Protein AF-A0AAJ0B280-F1 (afdb_monomer)

Radius of gyration: 24.56 Å; Cα contacts (8 Å, |Δi|>4): 129; chains: 1; bounding box: 54×29×67 Å

Sequence (164 aa):
SANGAEIEMPSINLYTNMPADARSTISKLAGASEPRKMYHMLPDRTLVAWSQRQIQGLANQFRAAHPEAAMSVVRPTRWEDLYDYFDAHDLWYKGAWNLWQLVLCICDQNDVEAADQNMSMWEVVYDWTYKWLTHATNRQKLFDWDTVSDIVTIFTPEDWKDVG

Secondary structure (DSSP, 8-state):
-------PPPPTHHHH---TT---HHHHHTT-SSPPP--SSPPP--PPPPPHHHHHHHHHHHHHH-HHHHHTPPPPSSGGGGGGT--HHHIIIIIHHHHHHHHHHHHHHHHHHHHHHHHHHHHHHHHHHHHHTTSHHHHHHHHT--SSS-GGGG--HHHHHHH-

Structure (mmCIF, N/CA/C/O backbone):
data_AF-A0AAJ0B280-F1
#
_entry.id   AF-A0AAJ0B280-F1
#
loop_
_atom_site.group_PDB
_atom_site.id
_atom_site.type_symbol
_atom_site.label_atom_id
_atom_site.label_alt_id
_atom_site.label_comp_id
_atom_site.label_asym_id
_atom_site.label_entity_id
_atom_site.label_seq_id
_atom_site.pdbx_PDB_ins_code
_atom_site.Cartn_x
_atom_site.Cartn_y
_atom_site.Cartn_z
_atom_site.occupancy
_atom_site.B_iso_or_equiv
_atom_site.auth_seq_id
_atom_site.auth_comp_id
_atom_site.auth_asym_id
_atom_site.auth_atom_id
_atom_site.pdbx_PDB_model_num
ATOM 1 N N . SER A 1 1 ? 10.876 -5.785 13.680 1.00 33.38 1 SER A N 1
ATOM 2 C CA . SER A 1 1 ? 11.445 -7.047 13.168 1.00 33.38 1 SER A CA 1
ATOM 3 C C . SER A 1 1 ? 10.653 -7.439 11.937 1.00 33.38 1 SER A C 1
ATOM 5 O O . SER A 1 1 ? 9.463 -7.692 12.051 1.00 33.38 1 SER A O 1
ATOM 7 N N . ALA A 1 2 ? 11.259 -7.373 10.752 1.00 38.62 2 ALA A N 1
ATOM 8 C CA . ALA A 1 2 ? 10.594 -7.779 9.516 1.00 38.62 2 ALA A CA 1
ATOM 9 C C . ALA A 1 2 ? 10.632 -9.310 9.421 1.00 38.62 2 ALA A C 1
ATOM 11 O O . ALA A 1 2 ? 11.701 -9.905 9.550 1.00 38.62 2 ALA A O 1
ATOM 12 N N . ASN A 1 3 ? 9.467 -9.936 9.263 1.00 42.66 3 ASN A N 1
ATOM 13 C CA . ASN A 1 3 ? 9.348 -11.374 9.048 1.00 42.66 3 ASN A CA 1
ATOM 14 C C . ASN A 1 3 ? 10.131 -11.763 7.786 1.00 42.66 3 ASN A C 1
ATOM 16 O O . ASN A 1 3 ? 9.897 -11.208 6.714 1.00 42.66 3 ASN A O 1
ATOM 20 N N . GLY A 1 4 ? 11.078 -12.688 7.949 1.00 41.88 4 GLY A N 1
ATOM 21 C CA . GLY A 1 4 ? 12.048 -13.127 6.948 1.00 41.88 4 GLY A CA 1
ATOM 22 C C . GLY A 1 4 ? 11.453 -13.985 5.835 1.00 41.88 4 GLY A C 1
ATOM 23 O O . GLY A 1 4 ? 11.849 -15.133 5.668 1.00 41.88 4 GLY A O 1
ATOM 24 N N . ALA A 1 5 ? 10.515 -13.437 5.069 1.00 47.62 5 ALA A N 1
ATOM 25 C CA . ALA A 1 5 ? 10.242 -13.949 3.737 1.00 47.62 5 ALA A CA 1
ATOM 26 C C . ALA A 1 5 ? 11.337 -13.401 2.811 1.00 47.62 5 ALA A C 1
ATOM 28 O O . ALA A 1 5 ? 11.322 -12.222 2.453 1.00 47.62 5 ALA A O 1
ATOM 29 N N . GLU A 1 6 ? 12.322 -14.233 2.472 1.00 55.28 6 GLU A N 1
ATOM 30 C CA . GLU A 1 6 ? 13.218 -13.945 1.354 1.00 55.28 6 GLU A CA 1
ATOM 31 C C . GLU A 1 6 ? 12.371 -13.926 0.083 1.00 55.28 6 GLU A C 1
ATOM 33 O O . GLU A 1 6 ? 12.016 -14.962 -0.474 1.00 55.28 6 GLU A O 1
ATOM 38 N N . ILE A 1 7 ? 11.978 -12.732 -0.349 1.00 58.75 7 ILE A N 1
ATOM 39 C CA . ILE A 1 7 ? 11.394 -12.567 -1.670 1.00 58.75 7 ILE A CA 1
ATOM 40 C C . ILE A 1 7 ? 12.566 -12.646 -2.642 1.00 58.75 7 ILE A C 1
ATOM 42 O O . ILE A 1 7 ? 13.389 -11.729 -2.706 1.00 58.75 7 ILE A O 1
ATOM 46 N N . GLU A 1 8 ? 12.659 -13.766 -3.357 1.00 74.94 8 GLU A N 1
ATOM 47 C CA . GLU A 1 8 ? 13.652 -13.962 -4.411 1.00 74.94 8 GLU A CA 1
ATOM 48 C C . GLU A 1 8 ? 13.629 -12.789 -5.395 1.00 74.94 8 GLU A C 1
ATOM 50 O O . GLU A 1 8 ? 12.595 -12.158 -5.609 1.00 74.94 8 GLU A O 1
ATOM 55 N N . MET A 1 9 ? 14.766 -12.482 -6.019 1.00 78.44 9 MET A N 1
ATOM 56 C CA . MET A 1 9 ? 14.812 -11.457 -7.063 1.00 78.44 9 MET A CA 1
ATOM 57 C C . MET A 1 9 ? 13.775 -11.764 -8.158 1.00 78.44 9 MET A C 1
ATOM 59 O O . MET A 1 9 ? 13.641 -12.919 -8.568 1.00 78.44 9 MET A O 1
ATOM 63 N N . PRO A 1 10 ? 13.060 -10.750 -8.674 1.00 83.56 10 PRO A N 1
ATOM 64 C CA . PRO A 1 10 ? 12.053 -10.969 -9.698 1.00 83.56 10 PRO A CA 1
ATOM 65 C C . PRO A 1 10 ? 12.690 -11.569 -10.953 1.00 83.56 10 PRO A C 1
ATOM 67 O O . PRO A 1 10 ? 13.669 -11.042 -11.488 1.00 83.56 10 PRO A O 1
ATOM 70 N N . SER A 1 11 ? 12.105 -12.662 -11.441 1.00 87.06 11 SER A N 1
ATOM 71 C CA . SER A 1 11 ? 12.492 -13.264 -12.716 1.00 87.06 11 SER A CA 1
ATOM 72 C C . SER A 1 11 ? 12.283 -12.279 -13.866 1.00 87.06 11 SER A C 1
ATOM 74 O O . SER A 1 11 ? 11.371 -11.452 -13.842 1.00 87.06 11 SER A O 1
ATOM 76 N N . ILE A 1 12 ? 13.074 -12.424 -14.932 1.00 86.44 12 ILE A N 1
ATOM 77 C CA . ILE A 1 12 ? 12.909 -11.659 -16.175 1.00 86.44 12 ILE A CA 1
ATOM 78 C C . ILE A 1 12 ? 11.482 -11.772 -16.745 1.00 86.44 12 ILE A C 1
ATOM 80 O O . ILE A 1 12 ? 10.974 -10.830 -17.354 1.00 86.44 12 ILE A O 1
ATOM 84 N N . ASN A 1 13 ? 10.814 -12.900 -16.478 1.00 89.50 13 ASN A N 1
ATOM 85 C CA . ASN A 1 13 ? 9.441 -13.172 -16.894 1.00 89.50 13 ASN A CA 1
ATOM 86 C C . ASN A 1 13 ? 8.421 -12.194 -16.294 1.00 89.50 13 ASN A C 1
ATOM 88 O O . ASN A 1 13 ? 7.384 -11.972 -16.911 1.00 89.50 13 ASN A O 1
ATOM 92 N N . 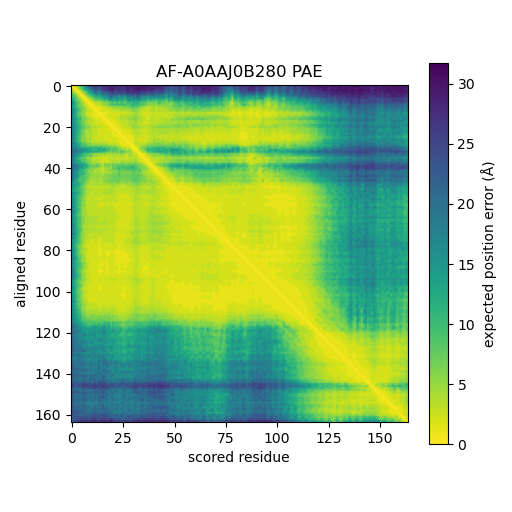LEU A 1 14 ? 8.719 -11.570 -15.148 1.00 91.69 14 LEU A N 1
ATOM 93 C CA . LEU A 1 14 ? 7.880 -10.516 -14.565 1.00 91.69 14 LEU A CA 1
ATOM 94 C C . LEU A 1 14 ? 7.744 -9.301 -15.496 1.00 91.69 14 LEU A C 1
ATOM 96 O O . LEU A 1 14 ? 6.804 -8.521 -15.404 1.00 91.69 14 LEU A O 1
ATOM 100 N N . TYR A 1 15 ? 8.709 -9.086 -16.382 1.00 92.38 15 TYR A N 1
ATOM 101 C CA . TYR A 1 15 ? 8.677 -7.939 -17.280 1.00 92.38 15 TYR A CA 1
ATOM 102 C C . TYR A 1 15 ? 8.069 -8.319 -18.628 1.00 92.38 15 TYR A C 1
ATOM 104 O O . TYR A 1 15 ? 7.334 -7.537 -19.218 1.00 92.38 15 TYR A O 1
ATOM 112 N N . THR A 1 16 ? 8.341 -9.524 -19.123 1.00 92.31 16 THR A N 1
ATOM 113 C CA . THR A 1 16 ? 7.972 -9.928 -20.488 1.00 92.31 16 THR A CA 1
ATOM 114 C C . THR A 1 16 ? 6.634 -10.657 -20.587 1.00 92.31 16 THR A C 1
ATOM 116 O O . THR A 1 16 ? 6.050 -10.683 -21.668 1.00 92.31 16 THR A O 1
ATOM 119 N N . ASN A 1 17 ? 6.119 -11.211 -19.484 1.00 90.75 17 ASN A N 1
ATOM 120 C CA . ASN A 1 17 ? 4.908 -12.039 -19.469 1.00 90.75 17 ASN A CA 1
ATOM 121 C C . ASN A 1 17 ? 3.782 -11.423 -18.624 1.00 90.75 17 ASN A C 1
ATOM 123 O O . ASN A 1 17 ? 3.111 -12.123 -17.865 1.00 90.75 17 ASN A O 1
ATOM 127 N N . MET A 1 18 ? 3.561 -10.111 -18.753 1.00 92.44 18 MET A N 1
ATOM 128 C CA . MET A 1 18 ? 2.414 -9.460 -18.115 1.00 92.44 18 MET A CA 1
ATOM 129 C C . MET A 1 18 ? 1.091 -9.998 -18.692 1.00 92.44 18 MET A C 1
ATOM 131 O O . MET A 1 18 ? 0.918 -9.973 -19.919 1.00 92.44 18 MET A O 1
ATOM 135 N N . PRO A 1 19 ? 0.143 -10.441 -17.841 1.00 91.75 19 PRO A N 1
ATOM 136 C CA . PRO A 1 19 ? -1.181 -10.872 -18.276 1.00 91.75 19 PRO A CA 1
ATOM 137 C C . PRO A 1 19 ? -1.916 -9.785 -19.067 1.00 91.75 19 PRO A C 1
ATOM 139 O O . PRO A 1 19 ? -1.763 -8.589 -18.812 1.00 91.75 19 PRO A O 1
ATOM 142 N N . ALA A 1 20 ? -2.732 -10.188 -20.042 1.00 87.81 20 ALA A N 1
ATOM 143 C CA . ALA A 1 20 ? -3.487 -9.241 -20.866 1.00 87.81 20 ALA A CA 1
ATOM 144 C C . ALA A 1 20 ? -4.566 -8.483 -20.070 1.00 87.81 20 ALA A C 1
ATOM 146 O O . ALA A 1 20 ? -4.944 -7.379 -20.452 1.00 87.81 20 ALA A O 1
ATOM 147 N N . ASP A 1 21 ? -5.034 -9.072 -18.974 1.00 89.06 21 ASP A N 1
ATOM 148 C CA . ASP A 1 21 ? -6.042 -8.560 -18.048 1.00 89.06 21 ASP A CA 1
ATOM 149 C C . ASP A 1 21 ? -5.439 -7.863 -16.814 1.00 89.06 21 ASP A C 1
ATOM 151 O O . ASP A 1 21 ? -6.167 -7.546 -15.871 1.00 89.06 21 ASP A O 1
ATOM 155 N N . ALA A 1 22 ? -4.130 -7.575 -16.821 1.00 91.81 22 ALA A N 1
ATOM 156 C CA . ALA A 1 22 ? -3.469 -6.828 -15.754 1.00 91.81 22 ALA A CA 1
ATOM 157 C C . ALA A 1 22 ? -4.191 -5.497 -15.473 1.00 91.81 22 ALA A C 1
ATOM 159 O O . ALA A 1 22 ? -4.446 -4.680 -16.372 1.00 91.81 22 ALA A O 1
ATOM 160 N N . ARG A 1 23 ? -4.541 -5.270 -14.201 1.00 92.06 23 ARG A N 1
ATOM 161 C CA . ARG A 1 23 ? -5.330 -4.095 -13.810 1.00 92.06 23 ARG A CA 1
ATOM 162 C C . ARG A 1 23 ? -4.506 -2.821 -13.915 1.00 92.06 23 ARG A C 1
ATOM 164 O O . ARG A 1 23 ? -5.041 -1.821 -14.398 1.00 92.06 23 ARG A O 1
ATOM 171 N N . SER A 1 24 ? -3.236 -2.871 -13.507 1.00 93.50 24 SER A N 1
ATOM 172 C CA . SER A 1 24 ? -2.262 -1.774 -13.556 1.00 93.50 24 SER A CA 1
ATOM 173 C C . SER A 1 24 ? -2.836 -0.439 -13.063 1.00 93.50 24 SER A C 1
ATOM 175 O O . SER A 1 24 ? -2.681 0.597 -13.712 1.00 93.50 24 SER A O 1
ATOM 177 N N . THR A 1 25 ? -3.569 -0.476 -11.947 1.00 93.31 25 THR A N 1
ATOM 178 C CA . THR A 1 25 ? -4.401 0.638 -11.461 1.00 93.31 25 THR A CA 1
ATOM 179 C C . THR A 1 25 ? -3.608 1.931 -11.265 1.00 93.31 25 THR A C 1
ATOM 181 O O . THR A 1 25 ? -4.017 2.977 -11.763 1.00 93.31 25 THR A O 1
ATOM 184 N N . ILE A 1 26 ? -2.439 1.867 -10.625 1.00 93.88 26 ILE A N 1
ATOM 185 C CA . ILE A 1 26 ? -1.573 3.026 -10.374 1.00 93.88 26 ILE A CA 1
ATOM 186 C C . ILE A 1 26 ? -0.952 3.547 -11.676 1.00 93.88 26 ILE A C 1
ATOM 188 O O . ILE A 1 26 ? -0.966 4.755 -11.907 1.00 93.88 26 ILE A O 1
ATOM 192 N N . SER A 1 27 ? -0.455 2.676 -12.563 1.00 91.94 27 SER A N 1
ATOM 193 C CA . SER A 1 27 ? 0.071 3.116 -13.869 1.00 91.94 27 SER A CA 1
ATOM 194 C C . SER A 1 27 ? -1.002 3.812 -14.715 1.00 91.94 27 SER A C 1
ATOM 196 O O . SER A 1 27 ? -0.710 4.826 -15.351 1.00 91.94 27 SER A O 1
ATOM 198 N N . LYS A 1 28 ? -2.249 3.323 -14.689 1.00 89.88 28 LYS A N 1
ATOM 199 C CA . LYS A 1 28 ? -3.376 3.949 -15.398 1.00 89.88 28 LYS A CA 1
ATOM 200 C C . LYS A 1 28 ? -3.743 5.310 -14.817 1.00 89.88 28 LYS A C 1
ATOM 202 O O . LYS A 1 28 ? -3.874 6.276 -15.563 1.00 89.88 28 LYS A O 1
ATOM 207 N N . LE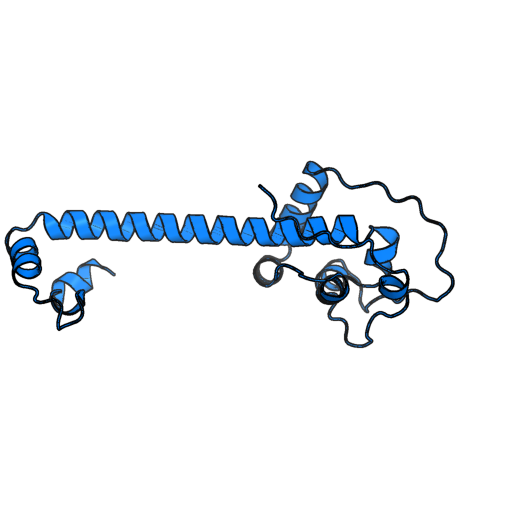U A 1 29 ? -3.844 5.409 -13.491 1.00 88.44 29 LEU A N 1
ATOM 208 C CA . LEU A 1 29 ? -4.115 6.674 -12.798 1.00 88.44 29 LEU A CA 1
ATOM 209 C C . LEU A 1 29 ? -3.006 7.714 -13.029 1.00 88.44 29 LEU A C 1
ATOM 211 O O . LEU A 1 29 ? -3.289 8.903 -13.123 1.00 88.44 29 LEU A O 1
ATOM 215 N N . ALA A 1 30 ? -1.763 7.267 -13.224 1.00 82.19 30 ALA A N 1
ATOM 216 C CA . ALA A 1 30 ? -0.637 8.117 -13.611 1.00 82.19 30 ALA A CA 1
ATOM 217 C C . ALA A 1 30 ? -0.646 8.549 -15.097 1.00 82.19 30 ALA A C 1
ATOM 219 O O . ALA A 1 30 ? 0.306 9.188 -15.549 1.00 82.19 30 ALA A O 1
ATOM 220 N N . GLY A 1 31 ? -1.693 8.214 -15.860 1.00 77.88 31 GLY A N 1
ATOM 221 C CA . GLY A 1 31 ? -1.903 8.674 -17.234 1.00 77.88 31 GLY A CA 1
ATOM 222 C C . GLY A 1 31 ? -1.636 7.639 -18.330 1.00 77.88 31 GLY A C 1
ATOM 223 O O . GLY A 1 31 ? -1.667 7.999 -19.506 1.00 77.88 31 GLY A O 1
ATOM 224 N N . ALA A 1 32 ? -1.384 6.366 -17.998 1.00 73.69 32 ALA A N 1
ATOM 225 C CA . ALA A 1 32 ? -1.320 5.313 -19.012 1.00 73.69 32 ALA A CA 1
ATOM 226 C C . ALA A 1 32 ? -2.738 4.947 -19.485 1.00 73.69 32 ALA A C 1
ATOM 228 O O . ALA A 1 32 ? -3.532 4.397 -18.724 1.00 73.69 32 ALA A O 1
ATOM 229 N N . SER A 1 33 ? -3.064 5.226 -20.750 1.00 71.44 33 SER A N 1
ATOM 230 C CA . SER A 1 33 ? -4.364 4.855 -21.330 1.00 71.44 33 SER A CA 1
ATOM 231 C C . SER A 1 33 ? -4.556 3.336 -21.415 1.00 71.44 33 SER A C 1
ATOM 233 O O . SER A 1 33 ? -5.672 2.850 -21.250 1.00 71.44 33 SER A O 1
ATOM 235 N N . GLU A 1 34 ? -3.469 2.584 -21.616 1.00 82.25 34 GLU A N 1
ATOM 236 C CA . GLU A 1 34 ? -3.441 1.118 -21.649 1.00 82.25 34 GLU A CA 1
ATOM 237 C C . GLU A 1 34 ? -2.174 0.571 -20.959 1.00 82.25 34 GLU A C 1
ATOM 239 O O . GLU A 1 34 ? -1.137 1.244 -20.981 1.00 82.25 34 GLU A O 1
ATOM 244 N N . PRO A 1 35 ? -2.214 -0.643 -20.362 1.00 85.38 35 PRO A N 1
ATOM 245 C CA . PRO A 1 35 ? -1.029 -1.277 -19.786 1.00 85.38 35 PRO A CA 1
ATOM 246 C C . PRO A 1 35 ? 0.078 -1.475 -20.828 1.00 85.38 35 PRO A C 1
ATOM 248 O O . PRO A 1 35 ? -0.082 -2.213 -21.805 1.00 85.38 35 PRO A O 1
ATOM 251 N N . ARG A 1 36 ? 1.237 -0.849 -20.609 1.00 90.62 36 ARG A N 1
ATOM 252 C CA . ARG A 1 36 ? 2.377 -0.950 -21.528 1.00 90.62 36 ARG A CA 1
ATOM 253 C C . ARG A 1 36 ? 3.127 -2.255 -21.288 1.00 90.62 36 ARG A C 1
ATOM 255 O O . ARG A 1 36 ? 3.644 -2.505 -20.198 1.00 90.62 36 ARG A O 1
ATOM 262 N N . LYS A 1 37 ? 3.193 -3.082 -22.329 1.00 88.38 37 LYS A N 1
ATOM 263 C CA . LYS A 1 37 ? 3.918 -4.358 -22.336 1.00 88.38 37 LYS A CA 1
ATOM 264 C C . LYS A 1 37 ? 5.403 -4.134 -22.610 1.00 88.38 37 LYS A C 1
ATOM 266 O O . LYS A 1 37 ? 5.764 -3.217 -23.345 1.00 88.38 37 LYS A O 1
ATOM 271 N N . MET A 1 38 ? 6.244 -5.011 -22.072 1.00 89.88 38 MET A N 1
ATOM 272 C CA . MET A 1 38 ? 7.643 -5.114 -22.478 1.00 89.88 38 MET A CA 1
ATOM 273 C C . MET A 1 38 ? 7.838 -6.350 -23.356 1.00 89.88 38 MET A C 1
ATOM 275 O O . MET A 1 38 ? 7.178 -7.370 -23.171 1.00 89.88 38 MET A O 1
ATOM 279 N N . TYR A 1 39 ? 8.749 -6.252 -24.320 1.00 80.94 39 TYR A N 1
ATOM 280 C CA . TYR A 1 39 ? 9.074 -7.339 -25.243 1.00 80.94 39 TYR A CA 1
ATOM 281 C C . TYR A 1 39 ? 10.313 -8.109 -24.777 1.00 80.94 39 TYR A C 1
ATOM 283 O O . TYR A 1 39 ? 11.048 -7.661 -23.903 1.00 80.94 39 TYR A O 1
ATOM 291 N N . HIS A 1 40 ? 10.589 -9.248 -25.412 1.00 75.81 40 HIS A N 1
ATOM 292 C CA . HIS A 1 40 ? 11.703 -10.148 -25.081 1.00 75.81 40 HIS A CA 1
ATOM 293 C C . HIS A 1 40 ? 13.103 -9.499 -25.068 1.00 75.81 40 HIS A C 1
ATOM 295 O O . HIS A 1 40 ? 14.021 -10.029 -24.454 1.00 75.81 40 HIS A O 1
ATOM 301 N N . MET A 1 41 ? 13.277 -8.366 -25.755 1.00 80.81 41 MET A N 1
ATOM 302 C CA . MET A 1 41 ? 14.534 -7.626 -25.824 1.00 80.81 41 MET A CA 1
ATOM 303 C C . MET A 1 41 ? 14.347 -6.401 -24.950 1.00 80.81 41 MET A C 1
ATOM 305 O O . MET A 1 41 ? 13.795 -5.390 -25.387 1.00 80.81 41 MET A O 1
ATOM 309 N N . LEU A 1 42 ? 14.731 -6.544 -23.687 1.00 84.69 42 LEU A N 1
ATOM 310 C CA . LEU A 1 42 ? 14.629 -5.465 -22.723 1.00 84.69 42 LEU A CA 1
ATOM 311 C C . LEU A 1 42 ? 15.832 -4.528 -22.892 1.00 84.69 42 LEU A C 1
ATOM 313 O O . LEU A 1 42 ? 16.958 -5.008 -23.019 1.00 84.69 42 LEU A O 1
ATOM 317 N N . PRO A 1 43 ? 15.612 -3.205 -22.917 1.00 85.69 43 PRO A N 1
ATOM 318 C CA . PRO A 1 43 ? 16.694 -2.244 -23.052 1.00 85.69 43 PRO A CA 1
ATOM 319 C C . PRO A 1 43 ? 17.531 -2.200 -21.778 1.00 85.69 43 PRO A C 1
ATOM 321 O O . PRO A 1 43 ? 16.980 -2.307 -20.680 1.00 85.69 43 PRO A O 1
ATOM 324 N N . ASP A 1 44 ? 18.835 -1.965 -21.922 1.00 85.69 44 ASP A N 1
ATOM 325 C CA . ASP A 1 44 ? 19.725 -1.769 -20.780 1.00 85.69 44 ASP A CA 1
ATOM 326 C C . ASP A 1 44 ? 19.192 -0.678 -19.846 1.00 85.69 44 ASP A C 1
ATOM 328 O O . ASP A 1 44 ? 18.713 0.378 -20.273 1.00 85.69 44 ASP A O 1
ATOM 332 N N . ARG A 1 45 ? 19.279 -0.946 -18.543 1.00 88.12 45 ARG A N 1
ATOM 333 C CA . ARG A 1 45 ? 18.850 -0.018 -17.498 1.00 88.12 45 ARG A CA 1
ATOM 334 C C . ARG A 1 45 ? 19.856 -0.001 -16.358 1.00 88.12 45 ARG A C 1
ATOM 336 O O . ARG A 1 45 ? 20.380 -1.040 -15.962 1.00 88.12 45 ARG A O 1
ATOM 343 N N . THR A 1 46 ? 20.017 1.172 -15.761 1.00 88.38 46 THR A N 1
ATOM 344 C CA . THR A 1 46 ? 20.653 1.328 -14.453 1.00 88.38 46 THR A CA 1
ATOM 345 C C . THR A 1 46 ? 19.562 1.664 -13.454 1.00 88.38 46 THR A C 1
ATOM 347 O O . THR A 1 46 ? 18.968 2.739 -13.520 1.00 88.38 46 THR A O 1
ATOM 350 N N . LEU A 1 47 ? 19.272 0.735 -12.544 1.00 87.62 47 LEU A N 1
ATOM 351 C CA . LEU A 1 47 ? 18.295 0.963 -11.487 1.00 87.62 47 LEU A CA 1
ATOM 352 C C . LEU A 1 47 ? 18.983 1.461 -10.226 1.00 87.62 47 LEU A C 1
ATOM 354 O O . LEU A 1 47 ? 19.887 0.818 -9.699 1.00 87.62 47 LEU A O 1
ATOM 358 N N . VAL A 1 48 ? 18.496 2.590 -9.724 1.00 91.38 48 VAL A N 1
ATOM 359 C CA . VAL A 1 48 ? 18.870 3.114 -8.413 1.00 91.38 48 VAL A CA 1
ATOM 360 C C . VAL A 1 48 ? 17.735 2.804 -7.446 1.00 91.38 48 VAL A C 1
ATOM 362 O O . VAL A 1 48 ? 16.565 3.076 -7.734 1.00 91.38 48 VAL A O 1
ATOM 365 N N . ALA A 1 49 ? 18.078 2.215 -6.302 1.00 92.88 49 ALA A N 1
ATOM 366 C CA . ALA A 1 49 ? 17.117 1.987 -5.235 1.00 92.88 49 ALA A CA 1
ATOM 367 C C . ALA A 1 49 ? 16.576 3.330 -4.726 1.00 92.88 49 ALA A C 1
ATOM 369 O O . ALA A 1 49 ? 17.340 4.268 -4.480 1.00 92.88 49 ALA A O 1
ATOM 370 N N . TRP A 1 50 ? 15.259 3.435 -4.577 1.00 96.50 50 TRP A N 1
ATOM 371 C CA . TRP A 1 50 ? 14.645 4.636 -4.027 1.00 96.50 50 TRP A CA 1
ATOM 372 C C . TRP A 1 50 ? 14.944 4.758 -2.537 1.00 96.50 50 TRP A C 1
ATOM 374 O O . TRP A 1 50 ? 14.921 3.782 -1.789 1.00 96.50 50 TRP A O 1
ATOM 384 N N . SER A 1 51 ? 15.194 5.989 -2.093 1.00 96.31 51 SER A N 1
ATOM 385 C CA . SER A 1 51 ? 15.304 6.271 -0.662 1.00 96.31 51 SER A CA 1
ATOM 386 C C . SER A 1 51 ? 13.945 6.126 0.026 1.00 96.31 51 SER A C 1
ATOM 388 O O . SER A 1 51 ? 12.900 6.367 -0.582 1.00 96.31 51 SER A O 1
ATOM 390 N N . GLN A 1 52 ? 13.951 5.839 1.329 1.00 94.50 52 GLN A N 1
ATOM 391 C CA . GLN A 1 52 ? 12.725 5.796 2.133 1.00 94.50 52 GLN A CA 1
ATOM 392 C C . GLN A 1 52 ? 11.920 7.103 2.031 1.00 94.50 52 GLN A C 1
ATOM 394 O O . GLN A 1 52 ? 10.701 7.076 1.893 1.00 94.50 52 GLN A O 1
ATOM 399 N N . ARG A 1 53 ? 12.601 8.258 2.019 1.00 96.88 53 ARG A N 1
ATOM 400 C CA . ARG A 1 53 ? 11.958 9.571 1.854 1.00 96.88 53 ARG A CA 1
ATOM 401 C C . ARG A 1 53 ? 11.236 9.694 0.513 1.00 96.88 53 ARG A C 1
ATOM 403 O O . ARG A 1 53 ? 10.151 10.265 0.456 1.00 96.88 53 ARG A O 1
ATOM 410 N N . GLN A 1 54 ? 11.837 9.182 -0.558 1.00 97.19 54 GLN A N 1
ATOM 411 C CA . GLN A 1 54 ? 11.227 9.191 -1.883 1.00 97.19 54 GLN A CA 1
ATOM 412 C C . GLN A 1 54 ? 10.001 8.276 -1.934 1.00 97.19 54 GLN A C 1
ATOM 414 O O . GLN A 1 54 ? 8.962 8.703 -2.429 1.00 97.19 54 GLN A O 1
ATOM 419 N N . ILE A 1 55 ? 10.102 7.063 -1.382 1.00 98.00 55 ILE A N 1
ATOM 420 C CA . ILE A 1 55 ? 8.984 6.112 -1.295 1.00 98.00 55 ILE A CA 1
ATOM 421 C C . ILE A 1 55 ? 7.809 6.743 -0.543 1.00 98.00 55 ILE A C 1
ATOM 423 O O . ILE A 1 55 ? 6.705 6.806 -1.080 1.00 98.00 55 ILE A O 1
ATOM 427 N N . GLN A 1 56 ? 8.063 7.302 0.643 1.00 97.38 56 GLN A N 1
ATOM 428 C CA . GLN A 1 56 ? 7.034 7.972 1.437 1.00 97.38 56 GLN A CA 1
ATOM 429 C C . GLN A 1 56 ? 6.415 9.159 0.690 1.00 97.38 56 GLN A C 1
ATOM 431 O O . GLN A 1 56 ? 5.200 9.334 0.695 1.00 97.38 56 GLN A O 1
ATOM 436 N N . GLY A 1 57 ? 7.241 9.981 0.035 1.00 98.00 57 GLY A N 1
ATOM 437 C CA . GLY A 1 57 ? 6.768 11.123 -0.742 1.00 98.00 57 GLY A CA 1
ATOM 438 C C . GLY A 1 57 ? 5.827 10.708 -1.873 1.00 98.00 57 GLY A C 1
ATOM 439 O O . GLY A 1 57 ? 4.773 11.316 -2.037 1.00 98.00 57 GLY A O 1
ATOM 440 N N . LEU A 1 58 ? 6.175 9.650 -2.610 1.00 97.38 58 LEU A N 1
ATOM 441 C CA . LEU A 1 58 ? 5.343 9.101 -3.682 1.00 97.38 58 LEU A CA 1
ATOM 442 C C . LEU A 1 58 ? 4.048 8.482 -3.145 1.00 97.38 58 LEU A C 1
ATOM 444 O O . LEU A 1 58 ? 2.987 8.724 -3.716 1.00 97.38 58 LEU A O 1
ATOM 448 N N . ALA A 1 59 ? 4.110 7.741 -2.036 1.00 97.62 59 ALA A N 1
ATOM 449 C CA . ALA A 1 59 ? 2.929 7.164 -1.398 1.00 97.62 59 ALA A CA 1
ATOM 450 C C . ALA A 1 59 ? 1.948 8.258 -0.944 1.00 97.62 59 ALA A C 1
ATOM 452 O O . ALA A 1 59 ? 0.757 8.190 -1.239 1.00 97.62 59 ALA A O 1
ATOM 453 N N . ASN A 1 60 ? 2.459 9.313 -0.300 1.00 96.94 60 ASN A N 1
ATOM 454 C CA . ASN A 1 60 ? 1.658 10.460 0.132 1.00 96.94 60 ASN A CA 1
ATOM 455 C C . ASN A 1 60 ? 1.013 11.188 -1.055 1.00 96.94 60 ASN A C 1
ATOM 457 O O . ASN A 1 60 ? -0.162 11.538 -0.996 1.00 96.94 60 ASN A O 1
ATOM 461 N N . GLN A 1 61 ? 1.769 11.409 -2.136 1.00 96.75 61 GLN A N 1
ATOM 462 C CA . GLN A 1 61 ? 1.240 12.028 -3.354 1.00 96.75 61 GLN A CA 1
ATOM 463 C C . GLN A 1 61 ? 0.131 11.179 -3.976 1.00 96.75 61 GLN A C 1
ATOM 465 O O . GLN A 1 61 ? -0.914 11.715 -4.338 1.00 96.75 61 GLN A O 1
ATOM 470 N N . PHE A 1 62 ? 0.334 9.861 -4.060 1.00 95.81 62 PHE A N 1
ATOM 471 C CA . PHE A 1 62 ? -0.667 8.945 -4.591 1.00 95.81 62 PHE A CA 1
ATOM 472 C C . PHE A 1 62 ? -1.947 8.959 -3.752 1.00 95.81 62 PHE A C 1
ATOM 474 O O . PHE A 1 62 ? -3.026 9.140 -4.308 1.00 95.81 62 PHE A O 1
ATOM 481 N N . ARG A 1 63 ? -1.838 8.856 -2.422 1.00 96.19 63 ARG A N 1
ATOM 482 C CA . ARG A 1 63 ? -2.994 8.919 -1.515 1.00 96.19 63 ARG A CA 1
ATOM 483 C C . ARG A 1 63 ? -3.741 10.247 -1.616 1.00 96.19 63 ARG A C 1
ATOM 485 O O . ARG A 1 63 ? -4.964 10.247 -1.652 1.00 96.19 63 ARG A O 1
ATOM 492 N N . ALA A 1 64 ? -3.020 11.366 -1.698 1.00 95.88 64 ALA A N 1
ATOM 493 C CA . ALA A 1 64 ? -3.633 12.685 -1.837 1.00 95.88 64 ALA A CA 1
ATOM 494 C C . ALA A 1 64 ? -4.391 12.845 -3.167 1.00 95.88 64 ALA A C 1
ATOM 496 O O . ALA A 1 64 ? -5.438 13.486 -3.200 1.00 95.88 64 ALA A O 1
ATOM 497 N N . ALA A 1 65 ? -3.875 12.268 -4.255 1.00 95.62 65 ALA A N 1
ATOM 498 C CA . ALA A 1 65 ? -4.509 12.334 -5.570 1.00 95.62 65 ALA A CA 1
ATOM 499 C C . ALA A 1 65 ? -5.648 11.312 -5.748 1.00 95.62 65 ALA A C 1
ATOM 501 O O . ALA A 1 65 ? -6.623 11.591 -6.446 1.00 95.62 65 ALA A O 1
ATOM 502 N N . HIS A 1 66 ? -5.526 10.131 -5.137 1.00 95.38 66 HIS A N 1
ATOM 503 C CA . HIS A 1 66 ? -6.404 8.980 -5.359 1.00 95.38 66 HIS A CA 1
ATOM 504 C C . HIS A 1 66 ? -6.713 8.234 -4.044 1.00 95.38 66 HIS A C 1
ATOM 506 O O . HIS A 1 66 ? -6.281 7.091 -3.867 1.00 95.38 66 HIS A O 1
ATOM 512 N N . PRO A 1 67 ? -7.465 8.846 -3.112 1.00 93.62 67 PRO A N 1
ATOM 513 C CA . PRO A 1 67 ? -7.680 8.294 -1.772 1.00 93.62 67 PRO A CA 1
ATOM 514 C C . PRO A 1 67 ? -8.383 6.929 -1.783 1.00 93.62 67 PRO A C 1
ATOM 516 O O . PRO A 1 67 ? -7.904 5.992 -1.151 1.00 93.62 67 PRO A O 1
ATOM 519 N N . GLU A 1 68 ? -9.455 6.772 -2.565 1.00 93.38 68 GLU A N 1
ATOM 520 C CA . GLU A 1 68 ? -10.183 5.496 -2.670 1.00 93.38 68 GLU A CA 1
ATOM 521 C C . GLU A 1 68 ? -9.299 4.374 -3.234 1.00 93.38 68 GLU A C 1
ATOM 523 O O . GLU A 1 68 ? -9.294 3.251 -2.729 1.00 93.38 68 GLU A O 1
ATOM 528 N N . ALA A 1 69 ? -8.490 4.688 -4.252 1.00 93.69 69 ALA A N 1
ATOM 529 C CA . ALA A 1 69 ? -7.558 3.726 -4.826 1.00 93.69 69 ALA A CA 1
ATOM 530 C C . ALA A 1 69 ? -6.488 3.321 -3.804 1.00 93.69 69 ALA A C 1
ATOM 532 O O . ALA A 1 69 ? -6.199 2.134 -3.679 1.00 93.69 69 ALA A O 1
ATOM 533 N N . ALA A 1 70 ? -5.947 4.276 -3.039 1.00 95.19 70 ALA A N 1
ATOM 534 C CA . ALA A 1 70 ? -4.975 4.012 -1.980 1.00 95.19 70 ALA A CA 1
ATOM 535 C C . ALA A 1 70 ? -5.537 3.113 -0.867 1.00 95.19 70 ALA A C 1
ATOM 537 O O . ALA A 1 70 ? -4.845 2.199 -0.417 1.00 95.19 70 ALA A O 1
ATOM 538 N N . MET A 1 71 ? -6.798 3.309 -0.473 1.00 94.25 71 MET A N 1
ATOM 539 C CA . MET A 1 71 ? -7.477 2.436 0.493 1.00 94.25 71 MET A CA 1
ATOM 540 C C . MET A 1 71 ? -7.673 1.009 -0.030 1.00 94.25 71 MET A C 1
ATOM 542 O O . MET A 1 71 ? -7.646 0.060 0.746 1.00 94.25 71 MET A O 1
ATOM 546 N N . SER A 1 72 ? -7.853 0.842 -1.342 1.00 93.75 72 SER A N 1
ATOM 547 C CA . SER A 1 72 ? -8.048 -0.473 -1.965 1.00 93.75 72 SER A CA 1
ATOM 548 C C . SER A 1 72 ? -6.758 -1.277 -2.172 1.00 93.75 72 SER A C 1
ATOM 550 O O . SER A 1 72 ? -6.820 -2.430 -2.600 1.00 93.75 72 SER A O 1
ATOM 552 N N . VAL A 1 73 ? -5.588 -0.683 -1.904 1.00 96.31 73 VAL A N 1
ATOM 553 C CA . VAL A 1 73 ? -4.300 -1.359 -2.079 1.00 96.31 73 VAL A CA 1
ATOM 554 C C . VAL A 1 73 ? -4.148 -2.475 -1.049 1.00 96.31 73 VAL A C 1
ATOM 556 O O . VAL A 1 73 ? -4.204 -2.254 0.159 1.00 96.31 73 VAL A O 1
ATOM 559 N N . VAL A 1 74 ? -3.899 -3.678 -1.556 1.00 95.62 74 VAL A N 1
ATOM 560 C CA . VAL A 1 74 ? -3.643 -4.897 -0.792 1.00 95.62 74 VAL A CA 1
ATOM 561 C C . VAL A 1 74 ? -2.152 -5.217 -0.803 1.00 95.62 74 VAL A C 1
ATOM 563 O O . VAL A 1 74 ? -1.488 -5.142 -1.842 1.00 95.62 74 VAL A O 1
ATOM 566 N N . ARG A 1 75 ? -1.637 -5.625 0.360 1.00 96.44 75 ARG A N 1
ATOM 567 C CA . ARG A 1 75 ? -0.235 -6.009 0.540 1.00 96.44 75 ARG A CA 1
ATOM 568 C C . ARG A 1 75 ? 0.119 -7.181 -0.394 1.00 96.44 75 ARG A C 1
ATOM 570 O O . ARG A 1 75 ? -0.478 -8.248 -0.253 1.00 96.44 75 ARG A O 1
ATOM 577 N N . PRO A 1 76 ? 1.074 -7.014 -1.327 1.00 95.06 76 PRO A N 1
ATOM 578 C CA . PRO A 1 76 ? 1.457 -8.070 -2.249 1.00 95.06 76 PRO A CA 1
ATOM 579 C C . PRO A 1 76 ? 2.231 -9.167 -1.512 1.00 95.06 76 PRO A C 1
ATOM 581 O O . PRO A 1 76 ? 2.931 -8.913 -0.528 1.00 95.06 76 PRO A O 1
ATOM 584 N N . THR A 1 77 ? 2.108 -10.393 -2.007 1.00 93.94 77 THR A N 1
ATOM 585 C CA . THR A 1 77 ? 2.747 -11.600 -1.454 1.00 93.94 77 THR A CA 1
ATOM 586 C C . THR A 1 77 ? 3.730 -12.243 -2.429 1.00 93.94 77 THR A C 1
ATOM 588 O O . THR A 1 77 ? 4.651 -12.939 -2.009 1.00 93.94 77 THR A O 1
ATOM 591 N N . ARG A 1 78 ? 3.578 -11.954 -3.724 1.00 93.50 78 ARG A N 1
ATOM 592 C CA . ARG A 1 78 ? 4.457 -12.379 -4.820 1.00 93.50 78 ARG A CA 1
ATOM 593 C C . ARG A 1 78 ? 4.585 -11.271 -5.860 1.00 93.50 78 ARG A C 1
ATOM 595 O O . ARG A 1 78 ? 3.731 -10.390 -5.944 1.00 93.50 78 ARG A O 1
ATOM 602 N N . TRP A 1 79 ? 5.634 -11.319 -6.673 1.00 94.88 79 TRP A N 1
ATOM 603 C CA . TRP A 1 79 ? 5.930 -10.279 -7.661 1.00 94.88 79 TRP A CA 1
ATOM 604 C C . TRP A 1 79 ? 4.795 -10.012 -8.647 1.00 94.88 79 TRP A C 1
ATOM 606 O O . TRP A 1 79 ? 4.569 -8.863 -9.020 1.00 94.88 79 TRP A O 1
ATOM 616 N N . GLU A 1 80 ? 4.072 -11.053 -9.047 1.00 94.69 80 GLU A N 1
ATOM 617 C CA . GLU A 1 80 ? 2.957 -10.975 -9.989 1.00 94.69 80 GLU A CA 1
ATOM 618 C 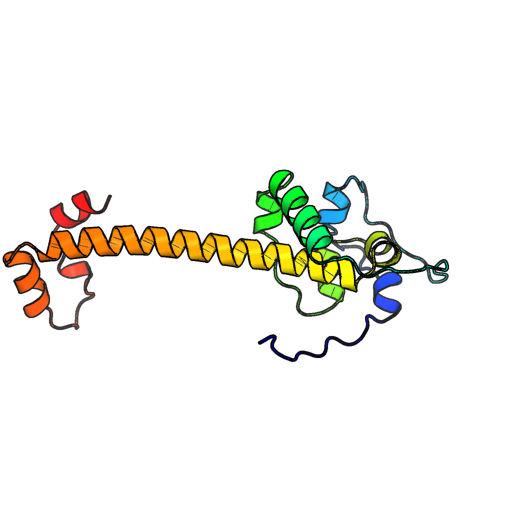C . GLU A 1 80 ? 1.786 -10.153 -9.443 1.00 94.69 80 GLU A C 1
ATOM 620 O O . GLU A 1 80 ? 1.044 -9.564 -10.226 1.00 94.69 80 GLU A O 1
ATOM 625 N N . ASP A 1 81 ? 1.650 -10.035 -8.118 1.00 95.62 81 ASP A N 1
ATOM 626 C CA . ASP A 1 81 ? 0.624 -9.187 -7.502 1.00 95.62 81 ASP A CA 1
ATOM 627 C C . ASP A 1 81 ? 0.860 -7.702 -7.844 1.00 95.62 81 ASP A C 1
ATOM 629 O O . ASP A 1 81 ? -0.065 -6.893 -7.819 1.00 95.62 81 ASP A O 1
ATOM 633 N N . LEU A 1 82 ? 2.081 -7.314 -8.246 1.00 96.44 82 LEU A N 1
ATOM 634 C CA 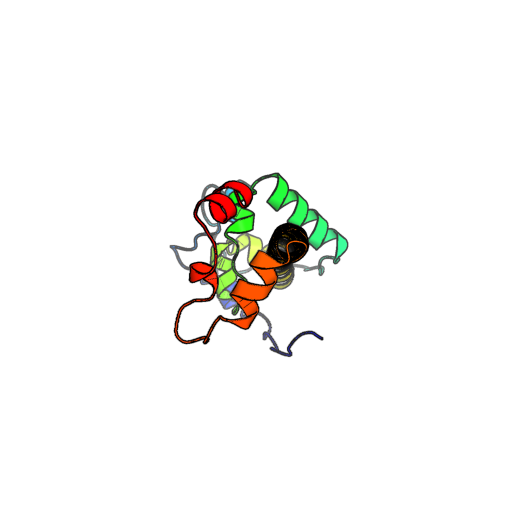. LEU A 1 82 ? 2.348 -5.950 -8.702 1.00 96.44 82 LEU A CA 1
ATOM 635 C C . LEU A 1 82 ? 1.618 -5.592 -10.001 1.00 96.44 82 LEU A C 1
ATOM 637 O O . LEU A 1 82 ? 1.444 -4.401 -10.259 1.00 96.44 82 LEU A O 1
ATOM 641 N N . TYR A 1 83 ? 1.159 -6.565 -10.795 1.00 96.19 83 TYR A N 1
ATOM 642 C CA . TYR A 1 83 ? 0.363 -6.290 -11.996 1.00 96.19 83 TYR A CA 1
ATOM 643 C C . TYR A 1 83 ? -1.009 -5.683 -11.685 1.00 96.19 83 TYR A C 1
ATOM 645 O O . TYR A 1 83 ? -1.614 -5.053 -12.559 1.00 96.19 83 TYR A O 1
ATOM 653 N N . ASP A 1 84 ? -1.494 -5.799 -10.445 1.00 96.00 84 ASP A N 1
ATOM 654 C CA . ASP A 1 84 ? -2.703 -5.094 -10.019 1.00 96.00 84 ASP A CA 1
ATOM 655 C C . ASP A 1 84 ? -2.497 -3.571 -9.980 1.00 96.00 84 ASP A C 1
ATOM 657 O O . ASP A 1 84 ? -3.441 -2.799 -10.178 1.00 96.00 84 ASP A O 1
ATOM 661 N N . TYR A 1 85 ? -1.251 -3.124 -9.808 1.00 96.56 85 TYR A N 1
ATOM 662 C CA . TYR A 1 85 ? -0.896 -1.721 -9.600 1.00 96.56 85 TYR A CA 1
ATOM 663 C C . TYR A 1 85 ? -0.104 -1.129 -10.762 1.00 96.56 85 TYR A C 1
ATOM 665 O O . TYR A 1 85 ? -0.372 -0.001 -11.172 1.00 96.56 85 TYR A O 1
ATOM 673 N N . PHE A 1 86 ? 0.824 -1.884 -11.341 1.00 96.81 86 PHE A N 1
ATOM 674 C CA . PHE A 1 86 ? 1.762 -1.387 -12.341 1.00 96.81 86 PHE A CA 1
ATOM 675 C C . PHE A 1 86 ? 1.716 -2.192 -13.632 1.00 96.81 86 PHE A C 1
ATOM 677 O O . PHE A 1 86 ? 1.344 -3.365 -13.647 1.00 96.81 86 PHE A O 1
ATOM 684 N N . ASP A 1 87 ? 2.086 -1.549 -14.733 1.00 95.25 87 ASP A N 1
ATOM 685 C CA . ASP A 1 87 ? 2.347 -2.240 -15.991 1.00 95.25 87 ASP A CA 1
ATOM 686 C C . ASP A 1 87 ? 3.809 -2.710 -16.093 1.00 95.25 87 ASP A C 1
ATOM 688 O O . ASP A 1 87 ? 4.688 -2.292 -15.331 1.00 95.25 87 ASP A O 1
ATOM 692 N N . ALA A 1 88 ? 4.084 -3.599 -17.049 1.00 94.50 88 ALA A N 1
ATOM 693 C CA . ALA A 1 88 ? 5.418 -4.149 -17.284 1.00 94.50 88 ALA A CA 1
ATOM 694 C C . ALA A 1 88 ? 6.472 -3.064 -17.544 1.00 94.50 88 ALA A C 1
ATOM 696 O O . ALA A 1 88 ? 7.625 -3.199 -17.129 1.00 94.50 88 ALA A O 1
ATOM 697 N N . HIS A 1 89 ? 6.081 -1.982 -18.218 1.00 93.75 89 HIS A N 1
ATOM 698 C CA . HIS A 1 89 ? 6.952 -0.841 -18.463 1.00 93.75 89 HIS A CA 1
ATOM 699 C C . HIS A 1 89 ? 7.397 -0.174 -17.157 1.00 93.75 89 HIS A C 1
ATOM 701 O O . HIS A 1 89 ? 8.591 0.039 -16.948 1.00 93.75 89 HIS A O 1
ATOM 707 N N . ASP A 1 90 ? 6.470 0.144 -16.255 1.00 95.00 90 ASP A N 1
ATOM 708 C CA . ASP A 1 90 ? 6.804 0.725 -14.957 1.00 95.00 90 ASP A CA 1
ATOM 709 C C . ASP A 1 90 ? 7.648 -0.239 -14.116 1.00 95.00 90 ASP A C 1
ATOM 711 O O . ASP A 1 90 ? 8.668 0.176 -13.559 1.00 95.00 90 ASP A O 1
ATOM 715 N N . LEU A 1 91 ? 7.298 -1.529 -14.099 1.00 95.31 91 LEU A N 1
ATOM 716 C CA . LEU A 1 91 ? 8.095 -2.573 -13.447 1.00 95.31 91 LEU A CA 1
ATOM 717 C C . LEU A 1 91 ? 9.537 -2.616 -13.974 1.00 95.31 91 LEU A C 1
ATOM 719 O O . LEU A 1 91 ? 10.478 -2.813 -13.194 1.00 95.31 91 LEU A O 1
ATOM 723 N N . TRP A 1 92 ? 9.733 -2.386 -15.276 1.00 94.38 92 TRP A N 1
ATOM 724 C CA . TRP A 1 92 ? 11.060 -2.317 -15.874 1.00 94.38 92 TRP A CA 1
ATOM 725 C C . TRP A 1 92 ? 11.798 -1.013 -15.534 1.00 94.38 92 TRP A C 1
ATOM 727 O O . TRP A 1 92 ? 12.903 -1.033 -15.000 1.00 94.38 92 TRP A O 1
ATOM 737 N N . TYR A 1 93 ? 11.226 0.149 -15.810 1.00 93.38 93 TYR A N 1
ATOM 738 C CA . TYR A 1 93 ? 11.995 1.393 -15.715 1.00 93.38 93 TYR A CA 1
ATOM 739 C C . TYR A 1 93 ? 12.107 1.947 -14.296 1.00 93.38 93 TYR A C 1
ATOM 741 O O . TYR A 1 93 ? 13.126 2.540 -13.948 1.00 93.38 93 TYR A O 1
ATOM 749 N N . LYS A 1 94 ? 11.086 1.745 -13.460 1.00 94.06 94 LYS A N 1
ATOM 750 C CA . LYS A 1 94 ? 11.095 2.199 -12.060 1.00 94.06 94 LYS A CA 1
ATOM 751 C C . LYS A 1 94 ? 11.701 1.148 -11.130 1.00 94.06 94 LYS A C 1
ATOM 753 O O . LYS A 1 94 ? 12.190 1.496 -10.057 1.00 94.06 94 LYS A O 1
ATOM 758 N N . GLY A 1 95 ? 11.722 -0.110 -11.572 1.00 94.06 95 GLY A N 1
ATOM 759 C CA . GLY A 1 95 ? 12.241 -1.255 -10.837 1.00 94.06 95 GLY A CA 1
ATOM 760 C C . GLY A 1 95 ? 11.179 -1.886 -9.940 1.00 94.06 95 GLY A C 1
ATOM 761 O O . GLY A 1 95 ? 10.606 -1.226 -9.076 1.00 94.06 95 GLY A O 1
ATOM 762 N N . ALA A 1 96 ? 10.956 -3.190 -10.112 1.00 95.12 96 ALA A N 1
ATOM 763 C CA . ALA A 1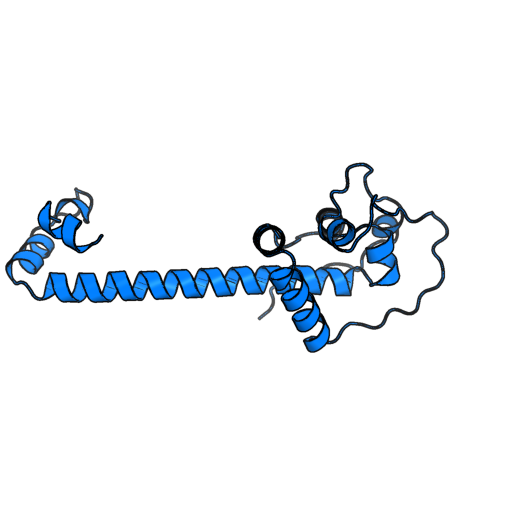 96 ? 9.961 -3.946 -9.350 1.00 95.12 96 ALA A CA 1
ATOM 764 C C . ALA A 1 96 ? 10.152 -3.826 -7.828 1.00 95.12 96 ALA A C 1
ATOM 766 O O . ALA A 1 96 ? 9.178 -3.625 -7.114 1.00 95.12 96 ALA A O 1
ATOM 767 N N . TRP A 1 97 ? 11.396 -3.851 -7.334 1.00 94.44 97 TRP A N 1
ATOM 768 C CA . TRP A 1 97 ? 11.677 -3.668 -5.905 1.00 94.44 97 TRP A CA 1
ATOM 769 C C . TRP A 1 97 ? 11.215 -2.300 -5.384 1.00 94.44 97 TRP A C 1
ATOM 771 O O . TRP A 1 97 ? 10.551 -2.214 -4.358 1.00 94.44 97 TRP A O 1
ATOM 781 N N . ASN A 1 98 ? 11.510 -1.222 -6.111 1.00 95.81 98 ASN A N 1
ATOM 782 C CA . ASN A 1 98 ? 11.096 0.127 -5.725 1.00 95.81 98 ASN A CA 1
ATOM 783 C C . ASN A 1 98 ? 9.565 0.253 -5.665 1.00 95.81 98 ASN A C 1
ATOM 785 O O . ASN A 1 98 ? 9.015 0.837 -4.733 1.00 95.81 98 ASN A O 1
ATOM 789 N N . LEU A 1 99 ? 8.880 -0.329 -6.650 1.00 97.25 99 LEU A N 1
ATOM 790 C CA . LEU A 1 99 ? 7.422 -0.321 -6.740 1.00 97.25 99 LEU A CA 1
ATOM 791 C C . LEU A 1 99 ? 6.758 -1.212 -5.688 1.00 97.25 99 LEU A C 1
ATOM 793 O O . LEU A 1 99 ? 5.725 -0.840 -5.141 1.00 97.25 99 LEU A O 1
ATOM 797 N N . TRP A 1 100 ? 7.384 -2.333 -5.337 1.00 96.75 100 TRP A N 1
ATOM 798 C CA . TRP A 1 100 ? 6.982 -3.150 -4.198 1.00 96.75 100 TRP A CA 1
ATOM 799 C C . TRP A 1 100 ? 7.013 -2.351 -2.900 1.00 96.75 100 TRP A C 1
ATOM 801 O O . TRP A 1 100 ? 6.022 -2.305 -2.178 1.00 96.75 100 TRP A O 1
ATOM 811 N N . GLN A 1 101 ? 8.125 -1.664 -2.625 1.00 97.38 101 GLN A N 1
ATOM 812 C CA . GLN A 1 101 ? 8.256 -0.837 -1.424 1.00 97.38 101 GLN A CA 1
ATOM 813 C C . GLN A 1 101 ? 7.237 0.311 -1.397 1.00 97.38 101 GLN A C 1
ATOM 815 O O . GLN A 1 101 ? 6.725 0.650 -0.333 1.00 97.38 101 GLN A O 1
ATOM 820 N N . LEU A 1 102 ? 6.896 0.881 -2.558 1.00 98.00 102 LEU A N 1
ATOM 821 C CA . LEU A 1 102 ? 5.825 1.871 -2.669 1.00 98.00 102 LEU A CA 1
ATOM 822 C C . LEU A 1 102 ? 4.463 1.291 -2.263 1.00 98.00 102 LEU A C 1
ATOM 824 O O . LEU A 1 102 ? 3.765 1.903 -1.460 1.00 98.00 102 LEU A O 1
ATOM 828 N N . VAL A 1 103 ? 4.105 0.110 -2.770 1.00 98.00 103 VAL A N 1
ATOM 829 C CA . VAL A 1 103 ? 2.841 -0.561 -2.423 1.00 98.00 103 VAL A CA 1
ATOM 830 C C . VAL A 1 103 ? 2.802 -0.926 -0.941 1.00 98.00 103 VAL A C 1
ATOM 832 O O . VAL A 1 103 ? 1.794 -0.670 -0.284 1.00 98.00 103 VAL A O 1
ATOM 835 N N . LEU A 1 104 ? 3.903 -1.448 -0.388 1.00 97.38 104 LEU A N 1
ATOM 836 C CA . LEU A 1 104 ? 4.010 -1.713 1.048 1.00 97.38 104 LEU A CA 1
ATOM 837 C C . LEU A 1 104 ? 3.802 -0.443 1.875 1.00 97.38 104 LEU A C 1
ATOM 839 O O . LEU A 1 104 ? 3.026 -0.470 2.819 1.00 97.38 104 LEU A O 1
ATOM 843 N N . CYS A 1 105 ? 4.424 0.672 1.491 1.00 98.00 105 CYS A N 1
ATOM 844 C CA . CYS A 1 105 ? 4.265 1.943 2.192 1.00 98.00 105 CYS A CA 1
ATOM 845 C C . CYS A 1 105 ? 2.808 2.436 2.169 1.00 98.00 105 CYS A C 1
ATOM 847 O O . CYS A 1 105 ? 2.312 2.922 3.182 1.00 98.00 105 CYS A O 1
ATOM 849 N N . ILE A 1 106 ? 2.094 2.272 1.049 1.00 97.88 106 ILE A N 1
ATOM 850 C CA . ILE A 1 106 ? 0.662 2.606 0.972 1.00 97.88 106 ILE A CA 1
ATOM 851 C C . ILE A 1 106 ? -0.161 1.705 1.908 1.00 97.88 106 ILE A C 1
ATOM 853 O O . ILE A 1 106 ? -1.057 2.207 2.584 1.00 97.88 106 ILE A O 1
ATOM 857 N N . CYS A 1 107 ? 0.160 0.410 1.992 1.00 97.50 107 CYS A N 1
ATOM 858 C CA . CYS A 1 107 ? -0.493 -0.511 2.928 1.00 97.50 107 CYS A CA 1
ATOM 859 C C . CYS A 1 107 ? -0.213 -0.130 4.385 1.00 97.50 107 CYS A C 1
ATOM 861 O O . CYS A 1 107 ? -1.140 -0.049 5.178 1.00 97.50 107 CYS A O 1
ATOM 863 N N . ASP A 1 108 ? 1.042 0.167 4.725 1.00 96.94 108 ASP A N 1
ATOM 864 C CA . ASP A 1 108 ? 1.429 0.570 6.079 1.00 96.94 108 ASP A CA 1
ATOM 865 C C . ASP A 1 108 ? 0.689 1.854 6.505 1.00 96.94 108 ASP A C 1
ATOM 867 O O . ASP A 1 108 ? 0.285 1.987 7.656 1.00 96.94 108 ASP A O 1
ATOM 871 N N . GLN A 1 109 ? 0.447 2.788 5.577 1.00 96.19 109 GLN A N 1
ATOM 872 C CA . GLN A 1 109 ? -0.395 3.961 5.840 1.00 96.19 109 GLN A CA 1
ATOM 873 C C . GLN A 1 109 ? -1.853 3.583 6.145 1.00 96.19 109 GLN A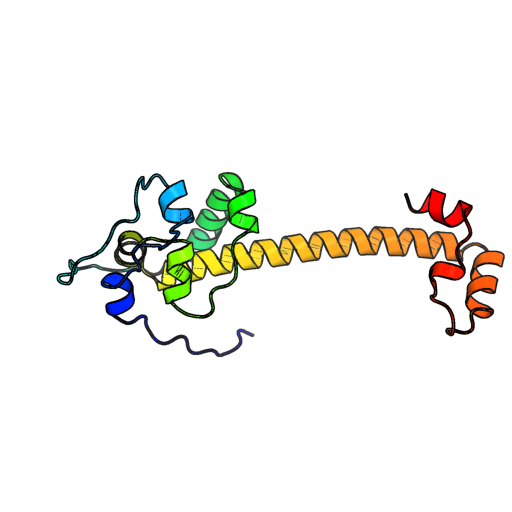 C 1
ATOM 875 O O . GLN A 1 109 ? -2.443 4.183 7.038 1.00 96.19 109 GLN A O 1
ATOM 880 N N . ASN A 1 110 ? -2.426 2.605 5.430 1.00 94.88 110 ASN A N 1
ATOM 881 C CA . ASN A 1 110 ? -3.776 2.102 5.722 1.00 94.88 110 ASN A CA 1
ATOM 882 C C . ASN A 1 110 ? -3.830 1.451 7.113 1.00 94.88 110 ASN A C 1
ATOM 884 O O . ASN A 1 110 ? -4.780 1.680 7.856 1.00 94.88 110 ASN A O 1
ATOM 888 N N . ASP A 1 111 ? -2.801 0.680 7.475 1.00 93.12 111 ASP A N 1
ATOM 889 C CA . ASP A 1 111 ? -2.708 0.013 8.777 1.00 93.12 111 ASP A CA 1
ATOM 890 C C . ASP A 1 111 ? -2.644 1.040 9.927 1.00 93.12 111 ASP A C 1
ATOM 892 O O . ASP A 1 111 ? -3.317 0.874 10.946 1.00 93.12 111 ASP A O 1
ATOM 896 N N . VAL A 1 112 ? -1.885 2.131 9.752 1.00 91.12 112 VAL A N 1
ATOM 897 C CA . VAL A 1 112 ? -1.818 3.242 10.721 1.00 91.12 112 VAL A CA 1
ATOM 898 C C . VAL A 1 112 ? -3.160 3.961 10.836 1.00 91.12 112 VAL A C 1
ATOM 900 O O . VAL A 1 112 ? -3.643 4.163 11.945 1.00 91.12 112 VAL A O 1
ATOM 903 N N . GLU A 1 113 ? -3.796 4.300 9.714 1.00 87.81 113 GLU A N 1
ATOM 904 C CA . GLU A 1 113 ? -5.091 4.990 9.715 1.00 87.81 113 GLU A CA 1
ATOM 905 C C . GLU A 1 113 ? -6.184 4.150 10.401 1.00 87.81 113 GLU A C 1
ATOM 907 O O . GLU A 1 113 ? -6.958 4.667 11.207 1.00 87.81 113 GLU A O 1
ATOM 912 N N . ALA A 1 114 ? -6.208 2.838 10.153 1.00 87.31 114 ALA A N 1
ATOM 913 C CA . ALA A 1 114 ? -7.123 1.920 10.825 1.00 87.31 114 ALA A CA 1
ATOM 914 C C . ALA A 1 114 ? -6.835 1.808 12.333 1.00 87.31 114 ALA A C 1
ATOM 916 O O . ALA A 1 114 ? -7.765 1.750 13.142 1.00 87.31 114 ALA A O 1
ATOM 917 N N . ALA A 1 115 ? -5.560 1.786 12.733 1.00 85.75 115 ALA A N 1
ATOM 918 C CA . ALA A 1 115 ? -5.174 1.777 14.141 1.00 85.75 115 ALA A CA 1
ATOM 919 C C . ALA A 1 115 ? -5.602 3.068 14.860 1.00 85.75 115 ALA A C 1
ATOM 921 O O . ALA A 1 115 ? -6.162 2.991 15.954 1.00 85.75 115 ALA A O 1
ATOM 922 N N . ASP A 1 116 ? -5.413 4.228 14.229 1.00 85.69 116 ASP A N 1
ATOM 923 C CA . ASP A 1 116 ? -5.822 5.528 14.769 1.00 85.69 116 ASP A CA 1
ATOM 924 C C . ASP A 1 116 ? -7.349 5.617 14.923 1.00 85.69 116 ASP A C 1
ATOM 926 O O . ASP A 1 116 ? -7.851 6.053 15.963 1.00 85.69 116 ASP A O 1
ATOM 930 N N . GLN A 1 117 ? -8.108 5.131 13.934 1.00 81.12 117 GLN A N 1
ATOM 931 C CA . GLN A 1 117 ? -9.569 5.044 14.027 1.00 81.12 117 GLN A CA 1
ATOM 932 C C . GLN A 1 117 ? -10.007 4.131 15.178 1.00 81.12 117 GLN A C 1
ATOM 934 O O . GLN A 1 117 ? -10.845 4.529 15.989 1.00 81.12 117 GLN A O 1
ATOM 939 N N . ASN A 1 118 ? -9.407 2.946 15.309 1.00 82.56 118 ASN A N 1
ATOM 940 C CA . ASN A 1 118 ? -9.697 2.035 16.417 1.00 82.56 118 ASN A CA 1
ATOM 941 C C . ASN A 1 118 ? -9.366 2.654 17.780 1.00 82.56 118 ASN A C 1
ATOM 943 O O . ASN A 1 118 ? -10.118 2.467 18.734 1.00 82.56 118 ASN A O 1
ATOM 947 N N . MET A 1 119 ? -8.273 3.416 17.873 1.00 82.25 119 MET A N 1
ATOM 948 C CA . MET A 1 119 ? -7.901 4.125 19.095 1.00 82.25 119 MET A CA 1
ATOM 949 C C . MET A 1 119 ? -8.929 5.206 19.448 1.00 82.25 119 MET A C 1
ATOM 951 O O . MET A 1 119 ? -9.374 5.258 20.590 1.00 82.25 119 MET A O 1
ATOM 955 N N . SER A 1 120 ? -9.382 6.001 18.473 1.00 81.38 120 SER A N 1
ATOM 956 C CA . SER A 1 120 ? -10.436 7.002 18.703 1.00 81.38 120 SER A CA 1
ATOM 957 C C . SER A 1 120 ? -11.762 6.369 19.143 1.00 81.38 120 SER A C 1
ATOM 959 O O . SER A 1 120 ? -12.414 6.859 20.063 1.00 81.38 120 SER A O 1
ATOM 961 N N . MET A 1 121 ? -12.135 5.229 18.550 1.00 82.81 121 MET A N 1
ATOM 962 C CA . MET A 1 121 ? -13.325 4.475 18.946 1.00 82.81 121 MET A CA 1
ATOM 963 C C . MET A 1 121 ? -13.183 3.943 20.375 1.00 82.81 121 MET A C 1
ATOM 965 O O . MET A 1 121 ? -14.112 4.043 21.175 1.00 82.81 121 MET A O 1
ATOM 969 N N . TRP A 1 122 ? -12.008 3.410 20.715 1.00 85.81 122 TRP A N 1
ATOM 970 C CA . TRP A 1 122 ? -11.706 2.939 22.061 1.00 85.81 122 TRP A CA 1
ATOM 971 C C . TRP A 1 122 ? -11.802 4.059 23.099 1.00 85.81 122 TRP A C 1
ATOM 973 O O . TRP A 1 122 ? -12.369 3.833 24.163 1.00 85.81 122 TRP A O 1
ATOM 983 N N . GLU A 1 123 ? -11.306 5.263 22.803 1.00 87.12 123 GLU A N 1
ATOM 984 C CA . GLU A 1 123 ? -11.426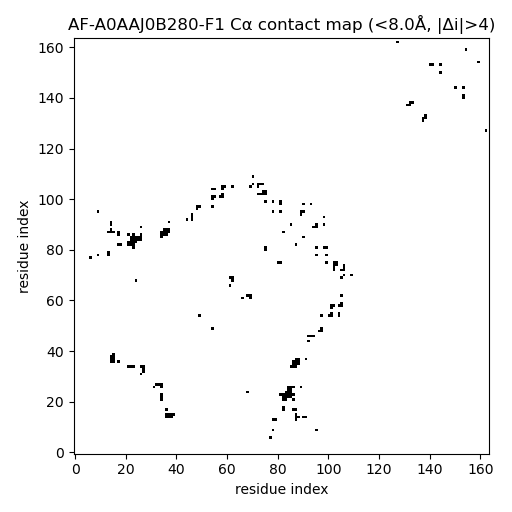 6.419 23.701 1.00 87.12 123 GLU A CA 1
ATOM 985 C C . GLU A 1 123 ? -12.890 6.780 23.985 1.00 87.12 123 GLU A C 1
ATOM 987 O O . GLU A 1 123 ? -13.250 6.997 25.143 1.00 87.12 123 GLU A O 1
ATOM 992 N N . VAL A 1 124 ? -13.748 6.772 22.958 1.00 85.94 124 VAL A N 1
ATOM 993 C CA . VAL A 1 124 ? -15.192 7.027 23.109 1.00 85.94 124 VAL A CA 1
ATOM 994 C C . VAL A 1 124 ? -15.858 5.941 23.954 1.00 85.94 124 VAL A C 1
ATOM 996 O O . VAL A 1 124 ? -16.564 6.254 24.914 1.00 85.94 124 VAL A O 1
ATOM 999 N N . VAL A 1 125 ? -15.605 4.665 23.642 1.00 86.62 125 VAL A N 1
ATOM 1000 C CA . VAL A 1 125 ? -16.163 3.530 24.396 1.00 86.62 125 VAL A CA 1
ATOM 1001 C C . VAL A 1 125 ? -15.683 3.556 25.845 1.00 86.62 125 VAL A C 1
ATOM 1003 O O . VAL A 1 125 ? -16.478 3.334 26.759 1.00 86.62 125 VAL A O 1
ATOM 1006 N N . TYR A 1 126 ? -14.405 3.850 26.077 1.00 89.12 126 TYR A N 1
ATOM 1007 C CA . TYR A 1 126 ? -13.818 3.929 27.409 1.00 89.12 126 TYR A CA 1
ATOM 1008 C C . TYR A 1 126 ? -14.443 5.054 28.238 1.00 89.12 126 TYR A C 1
ATOM 1010 O O . TYR A 1 126 ? -14.871 4.805 29.365 1.00 89.12 126 TYR A O 1
ATOM 1018 N N . ASP A 1 127 ? -14.539 6.270 27.693 1.00 90.44 127 ASP A N 1
ATOM 1019 C CA . ASP A 1 127 ? -15.135 7.415 28.390 1.00 90.44 127 ASP A CA 1
ATOM 1020 C C . ASP A 1 127 ? -16.621 7.181 28.698 1.00 90.44 127 ASP A C 1
ATOM 1022 O O . ASP A 1 127 ? -17.060 7.386 29.835 1.00 90.44 127 ASP A O 1
ATOM 1026 N N . TRP A 1 128 ? -17.386 6.668 27.728 1.00 91.25 128 TRP A N 1
ATOM 1027 C CA . TRP A 1 128 ? -18.788 6.314 27.944 1.00 91.25 128 TRP A CA 1
ATOM 1028 C C . TRP A 1 128 ? -18.935 5.227 29.012 1.00 91.25 128 TRP A C 1
ATOM 1030 O O . TRP A 1 128 ? -19.692 5.402 29.966 1.00 91.25 128 TRP A O 1
ATOM 1040 N N . THR A 1 129 ? -18.162 4.140 28.918 1.00 89.88 129 THR A N 1
ATOM 1041 C CA . THR A 1 129 ? -18.215 3.033 29.886 1.00 89.88 129 THR A CA 1
ATOM 1042 C C . THR A 1 129 ? -17.840 3.520 31.282 1.00 89.88 129 THR A C 1
ATOM 1044 O O . THR A 1 129 ? -18.504 3.179 32.259 1.00 89.88 129 THR A O 1
ATOM 1047 N N . TYR A 1 130 ? -16.813 4.365 31.395 1.00 92.12 130 TYR A N 1
ATOM 1048 C CA . TYR A 1 130 ? -16.404 4.956 32.663 1.00 92.12 130 TYR A CA 1
ATOM 1049 C C . TYR A 1 130 ? -17.526 5.800 33.280 1.00 92.12 130 TYR A C 1
ATOM 1051 O O . TYR A 1 130 ? -17.850 5.625 34.456 1.00 92.12 130 TYR A O 1
ATOM 1059 N N . LYS A 1 131 ? -18.177 6.664 32.488 1.00 91.25 131 LYS A N 1
ATOM 1060 C CA . LYS A 1 131 ? -19.338 7.456 32.928 1.00 91.25 131 LYS A CA 1
ATOM 1061 C C . LYS A 1 131 ? -20.508 6.567 33.331 1.00 91.25 131 LYS A C 1
ATOM 1063 O O . LYS A 1 131 ? -21.053 6.747 34.419 1.00 91.25 131 LYS A O 1
ATOM 1068 N N . TRP A 1 132 ? -20.844 5.566 32.523 1.00 92.62 132 TRP A N 1
ATOM 1069 C CA . TRP A 1 132 ? -21.915 4.613 32.807 1.00 92.62 132 TRP A CA 1
ATOM 1070 C C . TRP A 1 132 ? -21.679 3.884 34.137 1.00 92.62 132 TRP A C 1
ATOM 1072 O O . TRP A 1 132 ? -22.587 3.778 34.967 1.00 92.62 132 TRP A O 1
ATOM 1082 N N . LEU A 1 133 ? -20.429 3.486 34.397 1.00 92.25 133 LEU A N 1
ATOM 1083 C CA . LEU A 1 133 ? -19.988 2.857 35.640 1.00 92.25 133 LEU A CA 1
ATOM 1084 C C . LEU A 1 133 ? -19.977 3.794 36.851 1.00 92.25 133 LEU A C 1
ATOM 1086 O O . LEU A 1 133 ? -19.859 3.296 37.971 1.00 92.25 133 LEU A O 1
ATOM 1090 N N . THR A 1 134 ? -20.114 5.116 36.702 1.00 93.19 134 THR A N 1
ATOM 1091 C CA . THR A 1 134 ? -20.207 6.027 37.862 1.00 93.19 134 THR A CA 1
ATOM 1092 C C . THR A 1 134 ? -21.530 5.867 38.620 1.00 93.19 134 THR A C 1
ATOM 1094 O O . THR A 1 134 ? -21.579 6.094 39.836 1.00 93.19 134 THR A O 1
ATOM 1097 N N . HIS A 1 135 ? -22.575 5.347 37.970 1.00 91.12 135 HIS A N 1
ATOM 1098 C CA . HIS A 1 135 ? -23.869 5.070 38.588 1.00 91.12 135 HIS A CA 1
ATOM 1099 C C . HIS A 1 135 ? -23.874 3.717 39.318 1.00 91.12 135 HIS A C 1
ATOM 1101 O O . HIS A 1 135 ? -23.576 2.670 38.746 1.00 91.12 135 HIS A O 1
ATOM 1107 N N . ALA A 1 136 ? -24.248 3.718 40.602 1.00 91.69 136 ALA A N 1
ATOM 1108 C CA . ALA A 1 136 ? -24.263 2.505 41.428 1.00 91.69 136 ALA A CA 1
ATOM 1109 C C . ALA A 1 136 ? -25.210 1.420 40.897 1.00 91.69 136 ALA A C 1
ATOM 1111 O O . ALA A 1 136 ? -24.874 0.240 40.942 1.00 91.69 136 ALA A O 1
ATOM 1112 N N . THR A 1 137 ? -26.357 1.824 40.350 1.00 92.25 137 THR A N 1
ATOM 1113 C CA . THR A 1 137 ? -27.335 0.926 39.723 1.00 92.25 137 THR A CA 1
ATOM 1114 C C . THR A 1 137 ? -26.750 0.204 38.514 1.00 92.25 137 THR A C 1
ATOM 1116 O O . THR A 1 137 ? -26.965 -0.989 38.356 1.00 92.25 137 THR A O 1
ATOM 1119 N N . ASN A 1 138 ? -25.959 0.896 37.696 1.00 92.75 138 ASN A N 1
ATOM 1120 C CA . ASN A 1 138 ? -25.310 0.319 36.522 1.00 92.75 138 ASN A CA 1
ATOM 1121 C C . ASN A 1 138 ? -24.212 -0.678 36.905 1.00 92.75 138 ASN A C 1
ATOM 1123 O O . ASN A 1 138 ? -24.152 -1.776 36.356 1.00 92.75 138 ASN A O 1
ATOM 1127 N N . ARG A 1 139 ? -23.413 -0.365 37.933 1.00 93.25 139 ARG A N 1
ATOM 1128 C CA . ARG A 1 139 ? -22.461 -1.338 38.497 1.00 93.25 139 ARG A CA 1
ATOM 1129 C C . ARG A 1 139 ? -23.163 -2.591 39.015 1.00 93.25 139 ARG A C 1
ATOM 1131 O O . ARG A 1 139 ? -22.652 -3.685 38.812 1.00 93.25 139 ARG A O 1
ATOM 1138 N N . GLN A 1 140 ? -24.328 -2.443 39.647 1.00 93.38 140 GLN A N 1
ATOM 1139 C CA . GLN A 1 140 ? -25.098 -3.585 40.138 1.00 93.38 140 GLN A CA 1
ATOM 1140 C C . GLN A 1 140 ? -25.561 -4.495 38.991 1.00 93.38 140 GLN A C 1
ATOM 1142 O O . GLN A 1 140 ? -25.391 -5.703 39.086 1.00 93.38 140 GLN A O 1
ATOM 1147 N N . LYS A 1 141 ? -26.028 -3.926 37.868 1.00 91.94 141 LYS A N 1
ATOM 1148 C CA . LYS A 1 141 ? -26.387 -4.706 36.667 1.00 91.94 141 LYS A CA 1
ATOM 1149 C C . LYS A 1 141 ? -25.227 -5.578 36.162 1.00 91.94 141 LYS A C 1
ATOM 1151 O O . LYS A 1 141 ? -25.462 -6.702 35.742 1.00 91.94 141 LYS A O 1
ATOM 1156 N N . LEU A 1 142 ? -23.989 -5.074 36.214 1.00 90.31 142 LEU A N 1
ATOM 1157 C CA . LEU A 1 142 ? -22.789 -5.851 35.869 1.00 90.31 142 LEU A CA 1
ATOM 1158 C C . LEU A 1 142 ? -22.472 -6.947 36.890 1.00 90.31 142 LEU A C 1
ATOM 1160 O O . LEU A 1 142 ? -22.060 -8.030 36.494 1.00 90.31 142 LEU A O 1
ATOM 1164 N N . PHE A 1 143 ? -22.639 -6.673 38.187 1.00 91.62 143 PHE A N 1
ATOM 1165 C CA . PHE A 1 143 ? -22.453 -7.684 39.235 1.00 91.62 143 PHE A CA 1
ATOM 1166 C C . PHE A 1 143 ? -23.462 -8.831 39.124 1.00 91.62 143 PHE A C 1
ATOM 1168 O O . PHE A 1 143 ? -23.112 -9.972 39.413 1.00 91.62 143 PHE A O 1
ATOM 1175 N N . ASP A 1 144 ? -24.689 -8.523 38.705 1.00 91.62 144 ASP A N 1
ATOM 1176 C CA . ASP A 1 144 ? -25.783 -9.489 38.580 1.00 91.62 144 ASP A CA 1
ATOM 1177 C C . ASP A 1 144 ? -25.770 -10.237 37.233 1.00 91.62 144 ASP A C 1
ATOM 1179 O O . ASP A 1 144 ? -26.559 -11.161 37.032 1.00 91.62 144 ASP A O 1
ATOM 1183 N N . TRP A 1 145 ? -24.899 -9.845 36.298 1.00 92.75 145 TRP A N 1
ATOM 1184 C CA . TRP A 1 145 ? -24.810 -10.459 34.976 1.00 92.75 145 TRP A CA 1
ATOM 1185 C C . TRP A 1 145 ? -24.138 -11.836 35.046 1.00 92.75 145 TRP A C 1
ATOM 1187 O O . TRP A 1 145 ? -23.006 -11.977 35.506 1.00 92.75 145 TRP A O 1
ATOM 1197 N N . ASP A 1 146 ? -24.834 -12.863 34.557 1.00 83.88 146 ASP A N 1
ATOM 1198 C CA . ASP A 1 146 ? -24.454 -14.273 34.699 1.00 83.88 146 ASP A CA 1
ATOM 1199 C C . ASP A 1 146 ? -23.652 -14.839 33.516 1.00 83.88 146 ASP A C 1
ATOM 1201 O O . ASP A 1 146 ? -23.366 -16.036 33.478 1.00 83.88 146 ASP A O 1
ATOM 1205 N N . THR A 1 147 ? -23.261 -13.994 32.554 1.00 82.56 147 THR A N 1
ATOM 1206 C CA . THR A 1 147 ? -22.522 -14.346 31.323 1.00 82.56 147 THR A CA 1
ATOM 1207 C C . THR A 1 147 ? -23.227 -15.334 30.384 1.00 82.56 147 THR A C 1
ATOM 1209 O O . THR A 1 147 ? -22.668 -15.693 29.347 1.00 82.56 147 THR A O 1
ATOM 1212 N N . VAL A 1 148 ? -24.455 -15.762 30.706 1.00 89.50 148 VAL A N 1
ATOM 1213 C CA . VAL A 1 148 ? -25.272 -16.632 29.847 1.00 89.50 148 VAL A CA 1
ATOM 1214 C C . VAL A 1 148 ? -25.884 -15.818 28.708 1.00 89.50 148 VAL A C 1
ATOM 1216 O O . VAL A 1 148 ? -25.986 -16.305 27.582 1.00 89.50 148 VAL A O 1
ATOM 1219 N N . SER A 1 149 ? -26.271 -14.572 28.987 1.00 86.00 149 SER A N 1
ATOM 1220 C CA . SER A 1 149 ? -26.680 -13.599 27.975 1.00 86.00 149 SER A CA 1
ATOM 1221 C C . SER A 1 149 ? -25.509 -12.718 27.537 1.00 86.00 149 SER A C 1
ATOM 1223 O O . SER A 1 149 ? -24.541 -12.538 28.275 1.00 86.00 149 SER A O 1
ATOM 1225 N N . ASP A 1 150 ? -25.604 -12.140 26.338 1.00 8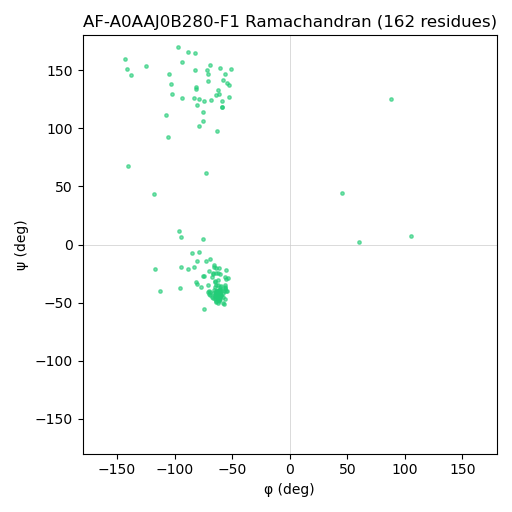9.25 150 ASP A N 1
ATOM 1226 C CA . ASP A 1 150 ? -24.641 -11.137 25.874 1.00 89.25 150 ASP A CA 1
ATOM 1227 C C . ASP A 1 150 ? -24.600 -9.946 26.850 1.00 89.25 150 ASP A C 1
ATOM 1229 O O . ASP A 1 150 ? -25.640 -9.521 27.355 1.00 89.25 150 ASP A O 1
ATOM 1233 N N . ILE A 1 151 ? -23.416 -9.383 27.108 1.00 88.44 151 ILE A N 1
ATOM 1234 C CA . ILE A 1 151 ? -23.252 -8.231 28.002 1.00 88.44 151 ILE A CA 1
ATOM 1235 C C . ILE A 1 151 ? -24.119 -7.048 27.565 1.00 88.44 151 ILE A C 1
ATOM 1237 O O . ILE A 1 151 ? -24.581 -6.286 28.410 1.00 88.44 151 ILE A O 1
ATOM 1241 N N . VAL A 1 152 ? -24.425 -6.926 26.267 1.00 88.06 152 VAL A N 1
ATOM 1242 C CA . VAL A 1 152 ? -25.283 -5.849 25.758 1.00 88.06 152 VAL A CA 1
ATOM 1243 C C . VAL A 1 152 ? -26.702 -5.881 26.334 1.00 88.06 152 VAL A C 1
ATOM 1245 O O . VAL A 1 152 ? -27.390 -4.861 26.324 1.00 88.06 152 VAL A O 1
ATOM 1248 N N . THR A 1 153 ? -27.158 -7.020 26.873 1.00 88.75 153 THR A N 1
ATOM 1249 C CA . THR A 1 153 ? -28.511 -7.147 27.434 1.00 88.75 153 THR A CA 1
ATOM 1250 C C . THR A 1 153 ? -28.688 -6.414 28.759 1.00 88.75 153 THR A C 1
ATOM 1252 O O . THR A 1 153 ? -29.820 -6.244 29.205 1.00 88.75 153 THR A O 1
ATOM 1255 N N . ILE A 1 154 ? -27.598 -5.994 29.410 1.00 91.25 154 ILE A N 1
ATOM 1256 C CA . ILE A 1 154 ? -27.668 -5.254 30.677 1.00 91.25 154 ILE A CA 1
ATOM 1257 C C . ILE A 1 154 ? -27.966 -3.761 30.463 1.00 91.25 154 ILE A C 1
ATOM 1259 O O . ILE A 1 154 ? -28.303 -3.057 31.416 1.00 91.25 154 ILE A O 1
ATOM 1263 N N . PHE A 1 155 ? -27.845 -3.264 29.230 1.00 89.88 155 PHE A N 1
ATOM 1264 C CA . PHE A 1 155 ? -28.088 -1.863 28.892 1.00 89.88 155 PHE A CA 1
ATOM 1265 C C . PHE A 1 155 ? -29.582 -1.582 28.709 1.00 89.88 155 PHE A C 1
ATOM 1267 O O . PHE A 1 155 ? -30.304 -2.343 28.061 1.00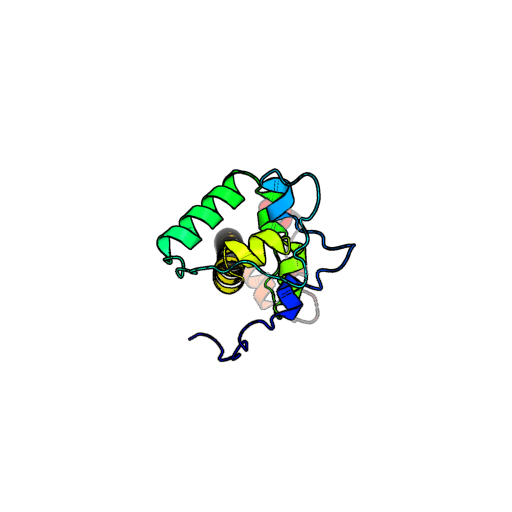 89.88 155 PHE A O 1
ATOM 1274 N N . THR A 1 156 ? -30.063 -0.474 29.279 1.00 89.00 156 THR A N 1
ATOM 1275 C CA . THR A 1 156 ? -31.457 -0.033 29.111 1.00 89.00 156 THR A CA 1
ATOM 1276 C C . THR A 1 156 ? -31.636 0.734 27.801 1.00 89.00 156 THR A C 1
ATOM 1278 O O . THR A 1 156 ? -30.660 1.191 27.208 1.00 89.00 156 THR A O 1
ATOM 1281 N N . PRO A 1 157 ? -32.880 0.939 27.329 1.00 87.06 157 PRO A N 1
ATOM 1282 C CA . PRO A 1 157 ? -33.139 1.782 26.162 1.00 87.06 157 PRO A CA 1
ATOM 1283 C C . PRO A 1 157 ? -32.578 3.208 26.281 1.00 87.06 157 PRO A C 1
ATOM 1285 O O . PRO A 1 157 ? -32.258 3.818 25.267 1.00 87.06 157 PRO A O 1
ATOM 1288 N N . GLU A 1 158 ? -32.475 3.755 27.493 1.00 84.94 158 GLU A N 1
ATOM 1289 C CA . GLU A 1 158 ? -31.829 5.045 27.761 1.00 84.94 158 GLU A CA 1
ATOM 1290 C C . GLU A 1 158 ? -30.312 4.974 27.584 1.00 84.94 158 GLU A C 1
ATOM 1292 O O . GLU A 1 158 ? -29.756 5.856 26.939 1.00 84.94 158 GLU A O 1
ATOM 1297 N N . ASP A 1 159 ? -29.665 3.907 28.067 1.00 87.06 159 ASP A N 1
ATOM 1298 C CA . ASP A 1 159 ? -28.225 3.694 27.878 1.00 87.06 159 ASP A CA 1
ATOM 1299 C C . ASP A 1 159 ? -27.872 3.696 26.374 1.00 87.06 159 ASP A C 1
ATOM 1301 O O . ASP A 1 159 ? -26.899 4.322 25.965 1.00 87.06 159 ASP A O 1
ATOM 1305 N N . TRP A 1 160 ? -28.720 3.092 25.529 1.00 83.12 160 TRP A N 1
ATOM 1306 C CA . TRP A 1 160 ? -28.556 3.099 24.067 1.00 83.12 160 TRP A CA 1
ATOM 1307 C C . TRP A 1 160 ? -28.740 4.471 23.412 1.00 83.12 160 TRP A C 1
ATOM 1309 O O . TRP A 1 160 ? -28.155 4.720 22.363 1.00 83.12 160 TRP A O 1
ATOM 1319 N N . LYS A 1 161 ? -29.534 5.370 24.005 1.00 82.38 161 LYS A N 1
ATOM 1320 C CA . LYS A 1 161 ? -29.692 6.744 23.492 1.00 82.38 161 LYS A CA 1
ATOM 1321 C C . LYS A 1 161 ? -28.470 7.612 23.786 1.00 82.38 161 LYS A C 1
ATOM 1323 O O . LYS A 1 161 ? -28.219 8.551 23.039 1.00 82.38 161 LYS A O 1
ATOM 1328 N N . ASP A 1 162 ? -27.733 7.291 24.845 1.00 76.94 162 ASP A N 1
ATOM 1329 C CA . ASP A 1 162 ? -26.518 8.007 25.241 1.00 76.94 162 ASP A CA 1
ATOM 1330 C C . ASP A 1 162 ? -25.265 7.535 24.477 1.00 76.94 162 ASP A C 1
ATOM 1332 O O . ASP A 1 162 ? -24.273 8.261 24.439 1.00 76.94 162 ASP A O 1
ATOM 1336 N N . VAL A 1 163 ? -25.296 6.340 23.868 1.00 70.88 163 VAL A N 1
ATOM 1337 C CA . VAL A 1 163 ? -24.203 5.794 23.032 1.00 70.88 163 VAL A CA 1
ATOM 1338 C C . VAL A 1 163 ? -24.135 6.465 21.649 1.00 70.88 163 VAL A C 1
ATOM 1340 O O . VAL A 1 163 ? -23.040 6.582 21.097 1.00 70.88 163 VAL A O 1
ATOM 1343 N N . GLY A 1 164 ? -25.267 6.969 21.136 1.00 54.75 164 GLY A N 1
ATOM 1344 C CA . GLY A 1 164 ? -25.392 7.559 19.795 1.00 54.75 164 GLY A CA 1
ATOM 1345 C C . GLY A 1 164 ? -25.958 6.592 18.767 1.00 54.75 164 GLY A C 1
ATOM 1346 O O . GLY A 1 164 ? -25.301 5.565 18.494 1.00 54.75 164 GLY A O 1
#

pLDDT: mean 88.57, std 11.22, range [33.38, 98.0]

Solvent-accessible surface area (backbone atoms only — not comparable to full-atom values): 9792 Å² total; per-residue (Å²): 134,82,81,87,72,81,75,69,81,81,57,74,55,67,33,50,62,62,62,94,82,51,62,12,47,54,40,37,74,73,67,39,92,62,78,45,78,37,59,94,77,71,76,92,78,86,83,73,83,68,50,71,68,54,38,51,51,52,35,51,51,46,35,73,77,37,50,71,63,42,69,67,52,71,73,70,90,51,79,73,53,47,30,52,36,34,23,22,44,52,38,60,78,62,29,51,70,48,52,48,53,30,51,47,51,37,30,54,52,50,55,49,53,52,49,51,51,52,50,54,52,48,52,52,53,49,54,50,51,53,57,52,54,70,39,68,70,50,45,46,46,60,72,70,53,81,75,81,60,66,78,75,72,68,57,51,79,66,57,57,63,74,72,109

Mean predicted aligned error: 9.23 Å

Organism: NCBI:txid438768

Foldseek 3Di:
DDDPPPQDFDDPCLQAVQDLPQQQPQAVLVPDPHFDHDHPDADDADADADDPVRLLVVLVVCCVSPVPVLLVQDQDDHLNSCSNHRHSVCCRHNPSVNSNSSSVSSVVVNVVVVVVVVVVVVVLVVVLVVVQVVDPVSVVLVVPDPVPDDPVVSDDPVSVVVSD